Protein AF-A0A1S9PGX7-F1 (afdb_monomer_lite)

Radius of gyration: 17.93 Å; chains: 1; bounding box: 41×22×56 Å

Secondary structure (DSSP, 8-state):
-HHHHHIIIIIHHHHHHHHHHHHHHHHHHHH-----SS--HHHHHHHHHHHHHHHHHHHHHHTGGGGGGGSHHHHH-HHHHHHHHHHHHHHHHHHHHHHHHHTGGG--SGGG-HHHHHHHHHHHHHHHHHHHHHHHHHHHTTT-

pLDDT: mean 89.31, std 10.09, range [58.47, 97.81]

Organism: NCBI:txid1792845

Sequence (144 aa):
MLFKFYSKAVIGPSVFVLLANIIYAIAYARLSNYKSEWETADSNAKYMLIFGVFNSVVIGILSLPIFLNTYPSINSNPLLRLLSWFLLPATWHMFIFWVSSQDYSASEDLIENPFILAAINTWPYILGLWFTYKQFHKQISKAV

Structure (mmCIF, N/CA/C/O backbone):
data_AF-A0A1S9PGX7-F1
#
_entry.id   AF-A0A1S9PGX7-F1
#
loop_
_atom_site.group_PDB
_atom_site.id
_atom_site.type_symbol
_atom_site.label_atom_id
_atom_site.label_alt_id
_atom_site.label_comp_id
_atom_site.label_asym_id
_atom_site.label_entity_id
_atom_site.label_seq_id
_atom_site.pdbx_PDB_ins_code
_atom_site.Cartn_x
_atom_site.Cartn_y
_atom_site.Cartn_z
_atom_site.occupancy
_atom_site.B_iso_or_equiv
_atom_site.auth_seq_id
_atom_site.auth_comp_id
_atom_site.auth_asym_id
_atom_site.auth_atom_id
_atom_site.pdbx_PDB_model_num
ATOM 1 N N . MET A 1 1 ? -17.687 5.951 10.139 1.00 83.62 1 MET A N 1
ATOM 2 C CA . MET A 1 1 ? -16.393 6.353 10.746 1.00 83.62 1 MET A CA 1
ATOM 3 C C . MET A 1 1 ? -15.206 5.605 10.131 1.00 83.62 1 MET A C 1
ATOM 5 O O . MET A 1 1 ? -14.302 6.264 9.634 1.00 83.62 1 MET A O 1
ATOM 9 N N . LEU A 1 2 ? -15.222 4.264 10.084 1.00 91.44 2 LEU A N 1
ATOM 10 C CA . LEU A 1 2 ? -14.112 3.445 9.556 1.00 91.44 2 LEU A CA 1
ATOM 11 C C . LEU A 1 2 ? -13.741 3.718 8.091 1.00 91.44 2 LEU A C 1
ATOM 13 O O . LEU A 1 2 ? -12.561 3.742 7.763 1.00 91.44 2 LEU A O 1
ATOM 17 N N . PHE A 1 3 ? -14.717 4.040 7.237 1.00 93.44 3 PHE A N 1
ATOM 18 C CA . PHE A 1 3 ? -14.454 4.390 5.835 1.00 93.44 3 PHE A CA 1
ATOM 19 C C . PHE A 1 3 ? -13.490 5.580 5.672 1.00 93.44 3 PHE A C 1
ATOM 21 O O . PHE A 1 3 ? -12.644 5.576 4.785 1.00 93.44 3 PHE A O 1
ATOM 28 N N . LYS A 1 4 ? -13.545 6.574 6.574 1.00 94.44 4 LYS A N 1
ATOM 29 C CA . LYS A 1 4 ? -12.614 7.717 6.569 1.00 94.44 4 LYS A CA 1
ATOM 30 C C . LYS A 1 4 ? -11.171 7.269 6.793 1.00 94.44 4 LYS A C 1
ATOM 32 O O . LYS A 1 4 ? -10.256 7.838 6.208 1.00 94.44 4 LYS A O 1
ATOM 37 N N . PHE A 1 5 ? -10.967 6.277 7.654 1.00 94.44 5 PHE A N 1
ATOM 38 C CA . PHE A 1 5 ? -9.647 5.715 7.892 1.00 94.44 5 PHE A CA 1
ATOM 39 C C . PHE A 1 5 ? -9.197 4.859 6.714 1.00 94.44 5 PHE A C 1
ATOM 41 O O . PHE A 1 5 ? -8.100 5.068 6.216 1.00 94.44 5 PHE A O 1
ATOM 48 N N . TYR A 1 6 ? -10.066 3.988 6.205 1.00 94.38 6 TYR A N 1
ATOM 49 C CA . TYR A 1 6 ? -9.781 3.191 5.013 1.00 94.38 6 TYR A CA 1
ATOM 50 C C . TYR A 1 6 ? -9.351 4.069 3.825 1.00 94.38 6 TYR A C 1
ATOM 52 O O . TYR A 1 6 ? -8.285 3.868 3.252 1.00 94.38 6 TYR A O 1
ATOM 60 N N . SER A 1 7 ? -10.116 5.122 3.524 1.00 93.44 7 SER A N 1
ATOM 61 C CA . SER A 1 7 ? -9.792 6.076 2.458 1.00 93.44 7 SER A CA 1
ATOM 62 C C . SER A 1 7 ? -8.423 6.742 2.662 1.00 93.44 7 SER A C 1
ATOM 64 O O . SER A 1 7 ? -7.635 6.836 1.725 1.00 93.44 7 SER A O 1
ATOM 66 N N . LYS A 1 8 ? -8.078 7.140 3.891 1.00 93.94 8 LYS A N 1
ATOM 67 C CA . LYS A 1 8 ? -6.756 7.716 4.188 1.00 93.94 8 LYS A CA 1
ATOM 68 C C . LYS A 1 8 ? -5.610 6.705 4.117 1.00 93.94 8 LYS A C 1
ATOM 70 O O . LYS A 1 8 ? -4.517 7.081 3.712 1.00 93.94 8 LYS A O 1
ATOM 75 N N . ALA A 1 9 ? -5.847 5.463 4.527 1.00 94.50 9 ALA A N 1
ATOM 76 C CA . ALA A 1 9 ? -4.833 4.414 4.556 1.00 94.50 9 ALA A CA 1
ATOM 77 C C . ALA A 1 9 ? -4.557 3.803 3.178 1.00 94.50 9 ALA A C 1
ATOM 79 O O . ALA A 1 9 ? -3.453 3.327 2.946 1.00 94.50 9 ALA A O 1
ATOM 80 N N . VAL A 1 10 ? -5.551 3.808 2.287 1.00 94.06 10 VAL A N 1
ATOM 81 C CA . VAL A 1 10 ? -5.485 3.135 0.985 1.00 94.06 10 VAL A CA 1
ATOM 82 C C . VAL A 1 10 ? -5.544 4.143 -0.155 1.00 94.06 10 VAL A C 1
ATOM 84 O O . VAL A 1 10 ? -4.589 4.255 -0.909 1.00 94.06 10 VAL A O 1
ATOM 87 N N . ILE A 1 11 ? -6.632 4.913 -0.268 1.00 93.00 11 ILE A N 1
ATOM 88 C CA . ILE A 1 11 ? -6.893 5.755 -1.449 1.00 93.00 11 ILE A CA 1
ATOM 89 C C . ILE A 1 11 ? -5.837 6.856 -1.583 1.00 93.00 11 ILE A C 1
ATOM 91 O O . ILE A 1 11 ? -5.318 7.072 -2.675 1.00 93.00 11 ILE A O 1
ATOM 95 N N . GLY A 1 12 ? -5.488 7.527 -0.479 1.00 92.44 12 GLY A N 1
ATOM 96 C CA . GLY A 1 12 ? -4.432 8.546 -0.475 1.00 92.44 12 GLY A CA 1
ATOM 97 C C . GLY A 1 12 ? -3.090 7.997 -0.985 1.00 92.44 12 GLY A C 1
ATOM 98 O O . GLY A 1 12 ? -2.566 8.509 -1.976 1.00 92.44 12 GLY A O 1
ATOM 99 N N . PRO A 1 13 ? -2.556 6.929 -0.365 1.00 95.81 13 PRO A N 1
ATOM 100 C CA . PRO A 1 13 ? -1.370 6.238 -0.859 1.00 95.81 13 PRO A CA 1
ATOM 101 C C . PRO A 1 13 ? -1.483 5.718 -2.294 1.00 95.81 13 PRO A C 1
ATOM 103 O O . PRO A 1 13 ? -0.518 5.860 -3.034 1.00 95.81 13 PRO A O 1
ATOM 106 N N . SER A 1 14 ? -2.633 5.200 -2.735 1.00 95.50 14 SER A N 1
ATOM 107 C CA . SER A 1 14 ? -2.819 4.759 -4.126 1.00 95.50 14 SER A CA 1
ATOM 108 C C . SER A 1 14 ? -2.658 5.891 -5.126 1.00 95.50 14 SER A C 1
ATOM 110 O O . SER A 1 14 ? -1.953 5.729 -6.117 1.00 95.50 14 SER A O 1
ATOM 112 N N . VAL A 1 15 ? -3.240 7.061 -4.857 1.00 95.25 15 VAL A N 1
ATOM 113 C CA . VAL A 1 15 ? -3.042 8.236 -5.718 1.00 95.25 15 VAL A CA 1
ATOM 114 C C . VAL A 1 15 ? -1.562 8.621 -5.766 1.00 95.25 15 VAL A C 1
ATOM 116 O O . VAL A 1 15 ? -1.031 8.861 -6.848 1.00 95.25 15 VAL A O 1
ATOM 119 N N . PHE A 1 16 ? -0.878 8.625 -4.618 1.00 95.44 16 PHE A N 1
ATOM 120 C CA . PHE A 1 16 ? 0.559 8.904 -4.567 1.00 95.44 16 PHE A CA 1
ATOM 121 C C . PHE A 1 16 ? 1.373 7.885 -5.378 1.00 95.44 16 PHE A C 1
ATOM 123 O O . PHE A 1 16 ? 2.217 8.279 -6.176 1.00 95.44 16 PHE A O 1
ATOM 130 N N . VAL A 1 17 ? 1.099 6.588 -5.215 1.00 95.81 17 VAL A N 1
ATOM 131 C CA . VAL A 1 17 ? 1.787 5.502 -5.927 1.00 95.81 17 VAL A CA 1
ATOM 132 C C . VAL A 1 17 ? 1.564 5.607 -7.430 1.00 95.81 17 VAL A C 1
ATOM 134 O O . VAL A 1 17 ? 2.516 5.465 -8.191 1.00 95.81 17 VAL A O 1
ATOM 137 N N . LEU A 1 18 ? 0.345 5.905 -7.880 1.00 95.25 18 LEU A N 1
ATOM 138 C CA . LEU A 1 18 ? 0.062 6.093 -9.303 1.00 95.25 18 LEU A CA 1
ATOM 139 C C . LEU A 1 18 ? 0.843 7.276 -9.883 1.00 95.25 18 LEU A C 1
ATOM 141 O O . LEU A 1 18 ? 1.482 7.130 -10.921 1.00 95.25 18 LEU A O 1
ATOM 145 N N . LEU A 1 19 ? 0.860 8.420 -9.193 1.00 95.75 19 LEU A N 1
ATOM 146 C CA . LEU A 1 19 ? 1.649 9.580 -9.619 1.00 95.75 19 LEU A CA 1
ATOM 147 C C . LEU A 1 19 ? 3.152 9.276 -9.631 1.00 95.75 19 LEU A C 1
ATOM 149 O O . LEU A 1 19 ? 3.842 9.640 -10.582 1.00 95.75 19 LEU A O 1
ATOM 153 N N . ALA A 1 20 ? 3.654 8.573 -8.616 1.00 94.38 20 ALA A N 1
ATOM 154 C CA . ALA A 1 20 ? 5.053 8.172 -8.542 1.00 94.38 20 ALA A CA 1
ATOM 155 C C . ALA A 1 20 ? 5.434 7.213 -9.681 1.00 94.38 20 ALA A C 1
ATOM 157 O O . ALA A 1 20 ? 6.477 7.408 -10.297 1.00 94.38 20 ALA A O 1
ATOM 158 N N . ASN A 1 21 ? 4.578 6.243 -10.025 1.00 92.44 21 ASN A N 1
ATOM 159 C CA . ASN A 1 21 ? 4.802 5.354 -11.170 1.00 92.44 21 ASN A CA 1
ATOM 160 C C . ASN A 1 21 ? 4.766 6.116 -12.505 1.00 92.44 21 ASN A C 1
ATOM 162 O O . ASN A 1 21 ? 5.562 5.806 -13.384 1.00 92.44 21 ASN A O 1
ATOM 166 N N . ILE A 1 22 ? 3.913 7.138 -12.661 1.00 92.69 22 ILE A N 1
ATOM 167 C CA . ILE A 1 22 ? 3.919 8.002 -13.858 1.00 92.69 22 ILE A CA 1
ATOM 168 C C . ILE A 1 22 ? 5.250 8.753 -13.976 1.00 92.69 22 ILE A C 1
ATOM 170 O O . ILE A 1 22 ? 5.873 8.738 -15.036 1.00 92.69 22 ILE A O 1
ATOM 174 N N . ILE A 1 23 ? 5.707 9.386 -12.892 1.00 92.75 23 ILE A N 1
ATOM 175 C CA . ILE A 1 23 ? 6.989 10.109 -12.872 1.00 92.75 23 ILE A CA 1
ATOM 176 C C . ILE A 1 23 ? 8.144 9.146 -13.167 1.00 92.75 23 ILE A C 1
ATOM 178 O O . ILE A 1 23 ? 9.011 9.461 -13.983 1.00 92.75 23 ILE A O 1
ATOM 182 N N . TYR A 1 24 ? 8.134 7.966 -12.546 1.00 90.12 24 TYR A N 1
ATOM 183 C CA . TYR A 1 24 ? 9.155 6.943 -12.741 1.00 90.12 24 TYR A CA 1
ATOM 184 C C . TYR A 1 24 ? 9.178 6.422 -14.180 1.00 90.12 24 TYR A C 1
ATOM 186 O O . TYR A 1 24 ? 10.245 6.354 -14.777 1.00 90.12 24 TYR A O 1
ATOM 194 N N . ALA A 1 25 ? 8.018 6.149 -14.779 1.00 88.62 25 ALA A N 1
ATOM 195 C CA . ALA A 1 25 ? 7.909 5.719 -16.171 1.00 88.62 25 ALA A CA 1
ATOM 196 C C . ALA A 1 25 ? 8.443 6.779 -17.152 1.00 88.62 25 ALA A C 1
ATOM 198 O O . ALA A 1 25 ? 9.161 6.447 -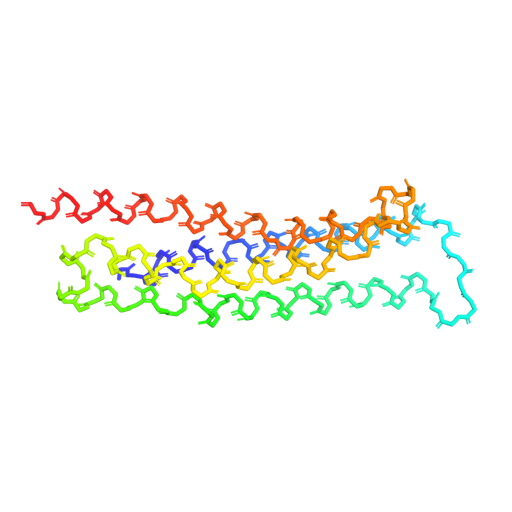18.095 1.00 88.62 25 ALA A O 1
ATOM 199 N N . ILE A 1 26 ? 8.152 8.065 -16.910 1.00 88.50 26 ILE A N 1
ATOM 200 C CA . ILE A 1 26 ? 8.700 9.170 -17.713 1.00 88.50 26 ILE A CA 1
ATOM 201 C C . ILE A 1 26 ? 10.224 9.247 -17.557 1.00 88.50 26 ILE A C 1
ATOM 203 O O . ILE A 1 26 ? 10.929 9.399 -18.555 1.00 88.50 26 ILE A O 1
ATOM 207 N N . ALA A 1 27 ? 10.738 9.140 -16.329 1.00 87.62 27 ALA A N 1
ATOM 208 C CA . ALA A 1 27 ? 12.175 9.146 -16.070 1.00 87.62 27 ALA A CA 1
ATOM 209 C C . ALA A 1 27 ? 12.866 7.954 -16.748 1.00 87.62 27 ALA A C 1
ATOM 211 O O . ALA A 1 27 ? 13.861 8.148 -17.442 1.00 87.62 27 ALA A O 1
ATOM 212 N N . TYR A 1 28 ? 12.295 6.754 -16.636 1.00 84.00 28 TYR A N 1
ATOM 213 C CA . TYR A 1 28 ? 12.794 5.533 -17.267 1.00 84.00 28 TYR A CA 1
ATOM 214 C C . TYR A 1 28 ? 12.877 5.674 -18.793 1.00 84.00 28 TYR A C 1
ATOM 216 O O . TYR A 1 28 ? 13.919 5.401 -19.387 1.00 84.00 28 TYR A O 1
ATOM 224 N N . ALA A 1 29 ? 11.824 6.196 -19.430 1.00 82.94 29 ALA A N 1
ATOM 225 C CA . ALA A 1 29 ? 11.795 6.410 -20.877 1.00 82.94 29 ALA A CA 1
ATOM 226 C C . ALA A 1 29 ? 12.797 7.472 -21.372 1.00 82.94 29 ALA A C 1
ATOM 228 O O . ALA A 1 29 ? 13.150 7.480 -22.550 1.00 82.94 29 ALA A O 1
ATOM 229 N N . ARG A 1 30 ? 13.225 8.401 -20.506 1.00 83.31 30 ARG A N 1
ATOM 230 C CA . ARG A 1 30 ? 14.138 9.503 -20.861 1.00 83.31 30 ARG A CA 1
ATOM 231 C C . ARG A 1 30 ? 15.596 9.233 -20.507 1.00 83.31 30 ARG A C 1
ATOM 233 O O . ARG A 1 30 ? 16.467 9.793 -21.164 1.00 83.31 30 ARG A O 1
ATOM 240 N N . LEU A 1 31 ? 15.840 8.466 -19.448 1.00 82.62 31 LEU A N 1
ATOM 241 C CA . LEU A 1 31 ? 17.157 8.317 -18.828 1.00 82.62 31 LEU A CA 1
ATOM 242 C C . LEU A 1 31 ? 17.719 6.899 -18.930 1.00 82.62 31 LEU A C 1
ATOM 244 O O . LEU A 1 31 ? 18.927 6.748 -18.777 1.00 82.62 31 LEU A O 1
ATOM 248 N N . SER A 1 32 ? 16.891 5.873 -19.169 1.00 73.25 32 SER A N 1
ATOM 249 C CA . SER A 1 32 ? 17.438 4.531 -19.377 1.00 73.25 32 SER A CA 1
ATOM 250 C C . SER A 1 32 ? 18.109 4.450 -20.747 1.00 73.25 32 SER A C 1
ATOM 252 O O . SER A 1 32 ? 17.582 4.918 -21.760 1.00 73.25 32 SER A O 1
ATOM 254 N N . ASN A 1 33 ? 19.288 3.834 -20.775 1.00 69.44 33 ASN A N 1
ATOM 255 C CA . ASN A 1 33 ? 19.985 3.489 -22.013 1.00 69.44 33 ASN A CA 1
ATOM 256 C C . ASN A 1 33 ? 19.544 2.114 -22.540 1.00 69.44 33 ASN A C 1
ATOM 258 O O . ASN A 1 33 ? 20.184 1.562 -23.439 1.00 69.44 33 ASN A O 1
ATOM 262 N N . TYR A 1 34 ? 18.462 1.560 -21.982 1.00 63.91 34 TYR A N 1
ATOM 263 C CA . TYR A 1 34 ? 17.999 0.213 -22.255 1.00 63.91 34 TYR A CA 1
ATOM 264 C C . TYR A 1 34 ? 17.599 0.057 -23.725 1.00 63.91 34 TYR A C 1
ATOM 266 O O . TYR A 1 34 ? 16.671 0.697 -24.228 1.00 63.91 34 TYR A O 1
ATOM 274 N N . LYS A 1 35 ? 18.317 -0.821 -24.423 1.00 58.47 35 LYS A N 1
ATOM 275 C CA . LYS A 1 35 ? 18.031 -1.241 -25.795 1.00 58.47 35 LYS A CA 1
ATOM 276 C C . LYS A 1 35 ? 17.992 -2.760 -25.820 1.00 58.47 35 LYS A C 1
ATOM 278 O O . LYS A 1 35 ? 19.008 -3.387 -26.104 1.00 58.47 35 LYS A O 1
ATOM 283 N N . SER A 1 36 ? 16.843 -3.356 -25.518 1.00 65.62 36 SER A N 1
ATOM 284 C CA . SER A 1 36 ? 16.630 -4.758 -25.878 1.00 65.62 36 SER A CA 1
ATOM 285 C C . SER A 1 36 ? 15.874 -4.851 -27.199 1.00 65.62 36 SER A C 1
ATOM 287 O O . SER A 1 36 ? 15.096 -3.966 -27.553 1.00 65.62 36 SER A O 1
ATOM 289 N N . GLU A 1 37 ? 16.115 -5.931 -27.936 1.00 60.19 37 GLU A N 1
ATOM 290 C CA . GLU A 1 37 ? 15.437 -6.200 -29.208 1.00 60.19 37 GLU A CA 1
ATOM 291 C C . GLU A 1 37 ? 13.954 -6.573 -29.030 1.00 60.19 37 GLU A C 1
ATOM 293 O O . GLU A 1 37 ? 13.185 -6.483 -29.983 1.00 60.19 37 GLU A O 1
ATOM 298 N N . TRP A 1 38 ? 13.541 -6.957 -27.816 1.00 63.16 38 TRP A N 1
ATOM 299 C CA . TRP A 1 38 ? 12.217 -7.530 -27.534 1.00 63.16 38 TRP A CA 1
ATOM 300 C C . TRP A 1 38 ? 11.359 -6.660 -26.605 1.00 63.16 38 TRP A C 1
ATOM 302 O O . TRP A 1 38 ? 10.134 -6.656 -26.714 1.00 63.16 38 TRP A O 1
ATOM 312 N N . GLU A 1 39 ? 11.991 -5.879 -25.732 1.00 63.81 39 GLU A N 1
ATOM 313 C CA . GLU A 1 39 ? 11.368 -4.906 -24.837 1.00 63.81 39 GLU A CA 1
ATOM 314 C C . GLU A 1 39 ? 11.857 -3.493 -25.156 1.00 63.81 39 GLU A C 1
ATOM 316 O O . GLU A 1 39 ? 13.033 -3.147 -25.012 1.00 63.81 39 GLU A O 1
ATOM 321 N N . THR A 1 40 ? 10.910 -2.654 -25.562 1.00 72.69 40 THR A N 1
ATOM 322 C CA . THR A 1 40 ? 11.133 -1.218 -25.729 1.00 72.69 40 THR A CA 1
ATOM 323 C C . THR A 1 40 ? 10.928 -0.498 -24.395 1.00 72.69 40 THR A C 1
ATOM 325 O O . THR A 1 40 ? 10.143 -0.931 -23.549 1.00 72.69 40 THR A O 1
ATOM 328 N N . ALA A 1 41 ? 11.568 0.658 -24.204 1.00 69.75 41 ALA A N 1
ATOM 329 C CA . ALA A 1 41 ? 11.339 1.475 -23.009 1.00 69.75 41 ALA A CA 1
ATOM 330 C C . ALA A 1 41 ? 9.848 1.851 -22.816 1.00 69.75 41 ALA A C 1
ATOM 332 O O . ALA A 1 41 ? 9.373 1.973 -21.688 1.00 69.75 41 ALA A O 1
ATOM 333 N N . ASP A 1 42 ? 9.089 1.964 -23.915 1.00 74.06 42 ASP A N 1
ATOM 334 C CA . ASP A 1 42 ? 7.645 2.226 -23.901 1.00 74.06 42 ASP A CA 1
ATOM 335 C C . ASP A 1 42 ? 6.823 1.036 -23.367 1.00 74.06 42 ASP A C 1
ATOM 337 O O . ASP A 1 42 ? 5.844 1.232 -22.644 1.00 74.06 42 ASP A O 1
ATOM 341 N N . SER A 1 43 ? 7.220 -0.212 -23.657 1.00 80.12 43 SER A N 1
ATOM 342 C CA . SER A 1 43 ? 6.547 -1.388 -23.082 1.00 80.12 43 SER A CA 1
ATOM 343 C C . SER A 1 43 ? 6.771 -1.491 -21.573 1.00 80.12 43 SER A C 1
ATOM 345 O O . SER A 1 43 ? 5.804 -1.712 -20.842 1.00 80.12 43 SER A O 1
ATOM 347 N N . ASN A 1 44 ? 7.987 -1.227 -21.084 1.00 80.12 44 ASN A N 1
ATOM 348 C CA . ASN A 1 44 ? 8.266 -1.241 -19.642 1.00 80.12 44 ASN A CA 1
ATOM 349 C C . ASN A 1 44 ? 7.518 -0.140 -18.888 1.00 80.12 44 ASN A C 1
ATOM 351 O O . ASN A 1 44 ? 6.924 -0.413 -17.842 1.00 80.12 44 ASN A O 1
ATOM 355 N N . ALA A 1 45 ? 7.429 1.066 -19.453 1.00 83.12 45 ALA A N 1
ATOM 356 C CA . ALA A 1 45 ? 6.609 2.139 -18.893 1.00 83.12 45 ALA A CA 1
ATOM 357 C C . ALA A 1 45 ? 5.133 1.719 -18.719 1.00 83.12 45 ALA A C 1
ATOM 359 O O . ALA A 1 45 ? 4.526 1.977 -17.675 1.00 83.12 45 ALA A O 1
ATOM 360 N N . LYS A 1 46 ? 4.554 1.021 -19.707 1.00 86.88 46 LYS A N 1
ATOM 361 C CA . LYS A 1 46 ? 3.175 0.505 -19.625 1.00 86.88 46 LYS A CA 1
ATOM 362 C C . LYS A 1 46 ? 3.029 -0.563 -18.545 1.00 86.88 46 LYS A C 1
ATOM 364 O O . LYS A 1 46 ? 2.072 -0.496 -17.772 1.00 86.88 46 LYS A O 1
ATOM 369 N N . TYR A 1 47 ? 3.967 -1.507 -18.452 1.00 86.75 47 TYR A N 1
ATOM 370 C CA . TYR A 1 47 ? 3.940 -2.536 -17.410 1.00 86.75 47 TYR A CA 1
ATOM 371 C C . TYR A 1 47 ? 4.018 -1.938 -16.004 1.00 86.75 47 TYR A C 1
ATOM 373 O O . TYR A 1 47 ? 3.235 -2.335 -15.143 1.00 86.75 47 TYR A O 1
ATOM 381 N N . MET A 1 48 ? 4.870 -0.932 -15.782 1.00 87.44 48 MET A N 1
ATOM 382 C CA . MET A 1 48 ? 4.968 -0.230 -14.495 1.00 87.44 48 MET A CA 1
ATOM 383 C C . MET A 1 48 ? 3.643 0.436 -14.101 1.00 87.44 48 MET A C 1
ATOM 385 O O . MET A 1 48 ? 3.198 0.316 -12.959 1.00 87.44 48 MET A O 1
ATOM 389 N N . LEU A 1 49 ? 2.966 1.095 -15.048 1.00 90.19 49 LEU A N 1
ATOM 390 C CA . LEU A 1 49 ? 1.664 1.719 -14.793 1.00 90.19 49 LEU A CA 1
ATOM 391 C C . LEU A 1 49 ? 0.577 0.685 -14.483 1.00 90.19 49 LEU A C 1
ATOM 393 O O . LEU A 1 49 ? -0.169 0.853 -13.514 1.00 90.19 49 LEU A O 1
ATOM 397 N N . ILE A 1 50 ? 0.502 -0.392 -15.270 1.00 93.12 50 ILE A N 1
ATOM 398 C CA . ILE A 1 50 ? -0.444 -1.493 -15.036 1.00 93.12 50 ILE A CA 1
ATOM 399 C C . ILE A 1 50 ? -0.189 -2.117 -13.662 1.00 93.12 50 ILE A C 1
ATOM 401 O O . ILE A 1 50 ? -1.136 -2.320 -12.901 1.00 93.12 50 ILE A O 1
ATOM 405 N N . PHE A 1 51 ? 1.075 -2.358 -13.314 1.00 91.31 51 PHE A N 1
ATOM 406 C CA . PHE A 1 51 ? 1.464 -2.882 -12.012 1.00 91.31 51 PHE A CA 1
ATOM 407 C C . PHE A 1 51 ? 1.055 -1.938 -10.875 1.00 91.31 51 PHE A C 1
ATOM 409 O O . PHE A 1 51 ? 0.453 -2.390 -9.904 1.00 91.31 51 PHE A O 1
ATOM 416 N N . GLY A 1 52 ? 1.288 -0.629 -11.008 1.00 93.62 52 GLY A N 1
ATOM 417 C CA . GLY A 1 52 ? 0.874 0.367 -10.016 1.00 93.62 52 GLY A CA 1
ATOM 418 C C . GLY A 1 52 ? -0.643 0.389 -9.783 1.00 93.62 52 GLY A C 1
ATOM 419 O O . GLY A 1 52 ? -1.096 0.422 -8.633 1.00 93.62 52 GLY A O 1
ATOM 420 N N . VAL A 1 53 ? -1.444 0.308 -10.852 1.00 95.69 53 VAL A N 1
ATOM 421 C CA . VAL A 1 53 ? -2.914 0.206 -10.761 1.00 95.69 53 VAL A CA 1
ATOM 422 C C . VAL A 1 53 ? -3.326 -1.104 -10.097 1.00 95.69 53 VAL A C 1
ATOM 424 O O . VAL A 1 53 ? -4.095 -1.088 -9.135 1.00 95.69 53 VAL A O 1
ATOM 427 N N . PHE A 1 54 ? -2.792 -2.230 -10.570 1.00 96.19 54 PHE A N 1
ATOM 428 C CA . PHE A 1 54 ? -3.103 -3.552 -10.036 1.00 96.19 54 PHE A CA 1
ATOM 429 C C . PHE A 1 54 ? -2.770 -3.647 -8.543 1.00 96.19 54 PHE A C 1
ATOM 431 O O . PHE A 1 54 ? -3.626 -4.010 -7.737 1.00 96.19 54 PHE A O 1
ATOM 438 N N . ASN A 1 55 ? -1.568 -3.227 -8.156 1.00 95.69 55 ASN A N 1
ATOM 439 C CA . ASN A 1 55 ? -1.124 -3.200 -6.769 1.00 95.69 55 ASN A CA 1
ATOM 440 C C . ASN A 1 55 ? -2.029 -2.314 -5.894 1.00 95.69 55 ASN A C 1
ATOM 442 O O . ASN A 1 55 ? -2.385 -2.702 -4.782 1.00 95.69 55 ASN A O 1
ATOM 446 N N . SER A 1 56 ? -2.478 -1.165 -6.411 1.00 96.56 56 SER A N 1
ATOM 447 C CA . SER A 1 56 ? -3.426 -0.289 -5.706 1.00 96.56 56 SER A CA 1
ATOM 448 C C . SER A 1 56 ? -4.765 -0.973 -5.430 1.00 96.56 56 SER A C 1
ATOM 450 O O . SER A 1 56 ? -5.291 -0.888 -4.317 1.00 96.56 56 SER A O 1
ATOM 452 N N . VAL A 1 57 ? -5.304 -1.690 -6.418 1.00 97.19 57 VAL A N 1
ATOM 453 C CA . VAL A 1 57 ? -6.550 -2.455 -6.269 1.00 97.19 57 VAL A CA 1
ATOM 454 C C . VAL A 1 57 ? -6.368 -3.595 -5.267 1.00 97.19 57 VAL A C 1
ATOM 456 O O . VAL A 1 57 ? -7.186 -3.741 -4.355 1.00 97.19 57 VAL A O 1
ATOM 459 N N . VAL A 1 58 ? -5.282 -4.364 -5.390 1.00 97.56 58 VAL A N 1
ATOM 460 C CA . VAL A 1 58 ? -4.971 -5.477 -4.482 1.00 97.56 58 VAL A CA 1
ATOM 461 C C . VAL A 1 58 ? -4.861 -4.981 -3.044 1.00 97.56 58 VAL A C 1
ATOM 463 O O . VAL A 1 58 ? -5.539 -5.516 -2.169 1.00 97.56 58 VAL A O 1
ATOM 466 N N . ILE A 1 59 ? -4.101 -3.915 -2.783 1.00 96.88 59 ILE A N 1
ATOM 467 C CA . ILE A 1 59 ? -3.997 -3.347 -1.434 1.00 96.88 59 ILE A CA 1
ATOM 468 C C . ILE A 1 59 ? -5.331 -2.817 -0.922 1.00 96.88 59 ILE A C 1
ATOM 470 O O . ILE A 1 59 ? -5.636 -2.997 0.261 1.00 96.88 59 ILE A O 1
ATOM 474 N N . GLY A 1 60 ? -6.160 -2.237 -1.788 1.00 96.69 60 GLY A N 1
ATOM 475 C CA . GLY A 1 60 ? -7.513 -1.848 -1.412 1.00 96.69 60 GLY A CA 1
ATOM 476 C C . GLY A 1 60 ? -8.353 -3.021 -0.918 1.00 96.69 60 GLY A C 1
ATOM 477 O O . GLY A 1 60 ? -8.989 -2.909 0.134 1.00 96.69 60 GLY A O 1
ATOM 478 N N . ILE A 1 61 ? -8.305 -4.155 -1.613 1.00 97.81 61 ILE A N 1
ATOM 479 C CA . ILE A 1 61 ? -9.018 -5.378 -1.223 1.00 97.81 61 ILE A CA 1
ATOM 480 C C . ILE A 1 61 ? -8.416 -5.970 0.058 1.00 97.81 61 ILE A C 1
ATOM 482 O O . ILE A 1 61 ? -9.141 -6.259 1.010 1.00 97.81 61 ILE A O 1
ATOM 486 N N . LEU A 1 62 ? -7.090 -6.098 0.130 1.00 97.50 62 LEU A N 1
ATOM 487 C CA . LEU A 1 62 ? -6.399 -6.673 1.288 1.00 97.50 62 LEU A CA 1
ATOM 488 C C . LEU A 1 62 ? -6.531 -5.817 2.554 1.00 97.50 62 LEU A C 1
ATOM 490 O O . LEU A 1 62 ? -6.368 -6.337 3.654 1.00 97.50 62 LEU A O 1
ATOM 494 N N . SER A 1 63 ? -6.873 -4.535 2.421 1.00 97.38 63 SER A N 1
ATOM 495 C CA . SER A 1 63 ? -7.137 -3.628 3.545 1.00 97.38 63 SER A CA 1
ATOM 496 C C . SER A 1 63 ? -8.605 -3.615 3.995 1.00 97.38 63 SER A C 1
ATOM 498 O O . SER A 1 63 ? -8.939 -2.939 4.971 1.00 97.38 63 SER A O 1
ATOM 500 N N . LEU A 1 64 ? -9.506 -4.358 3.338 1.00 97.06 64 LEU A N 1
ATOM 501 C CA . LEU A 1 64 ? -10.904 -4.494 3.776 1.00 97.06 64 LEU A CA 1
ATOM 502 C C . LEU A 1 64 ? -11.075 -5.038 5.209 1.00 97.06 64 LEU A C 1
ATOM 504 O O . LEU A 1 64 ? -12.012 -4.595 5.880 1.00 97.06 64 LEU A O 1
ATOM 508 N N . PRO A 1 65 ? -10.201 -5.915 5.748 1.00 97.56 65 PRO A N 1
ATOM 509 C CA . PRO A 1 65 ? -10.319 -6.375 7.128 1.00 97.56 65 PRO A CA 1
ATOM 510 C C . PRO A 1 65 ? -10.274 -5.262 8.186 1.00 97.56 65 PRO A C 1
ATOM 512 O O . PRO A 1 65 ? -10.723 -5.494 9.305 1.00 97.56 65 PRO A O 1
ATOM 515 N N . ILE A 1 66 ? -9.866 -4.029 7.849 1.00 96.50 66 ILE A N 1
ATOM 516 C CA . ILE A 1 66 ? -10.021 -2.854 8.727 1.00 96.50 66 ILE A CA 1
ATOM 517 C C . ILE A 1 66 ? -11.471 -2.718 9.219 1.00 96.50 66 ILE A C 1
ATOM 519 O O . ILE A 1 66 ? -11.700 -2.361 10.380 1.00 96.50 66 ILE A O 1
ATOM 523 N N . PHE A 1 67 ? -12.456 -3.043 8.375 1.00 97.25 67 PHE A N 1
ATOM 524 C CA . 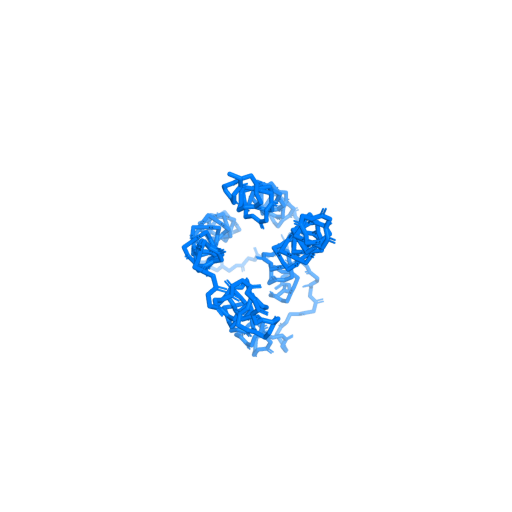PHE A 1 67 ? -13.872 -2.984 8.737 1.00 97.25 67 PHE A CA 1
ATOM 525 C C . PHE A 1 67 ? -14.276 -4.007 9.802 1.00 97.25 67 PHE A C 1
ATOM 527 O O . PHE A 1 67 ? -15.267 -3.780 10.486 1.00 97.25 67 PHE A O 1
ATOM 534 N N . LEU A 1 68 ? -13.485 -5.057 10.049 1.00 97.00 68 LEU A N 1
ATOM 535 C CA . LEU A 1 68 ? -13.739 -5.999 11.144 1.00 97.00 68 LEU A CA 1
ATOM 536 C C . LEU A 1 68 ? -13.662 -5.334 12.530 1.00 97.00 68 LEU A C 1
ATOM 538 O O . LEU A 1 68 ? -14.192 -5.861 13.503 1.00 97.00 68 LEU A O 1
ATOM 542 N N . ASN A 1 69 ? -13.083 -4.135 12.634 1.00 96.12 69 ASN A N 1
ATOM 543 C CA . ASN A 1 69 ? -13.093 -3.360 13.874 1.00 96.12 69 ASN A CA 1
ATOM 544 C C . ASN A 1 69 ? -14.480 -2.821 14.268 1.00 96.12 69 ASN A C 1
ATOM 546 O O . ASN A 1 69 ? -14.604 -2.203 15.325 1.00 96.12 69 ASN A O 1
ATOM 550 N N . THR A 1 70 ? -15.531 -3.039 13.468 1.00 95.12 70 THR A N 1
ATOM 551 C CA . THR A 1 70 ? -16.915 -2.832 13.928 1.00 95.12 70 THR A CA 1
ATOM 552 C C . THR A 1 70 ? -17.336 -3.853 14.980 1.00 95.12 70 THR A C 1
ATOM 554 O O . THR A 1 70 ? -18.237 -3.567 15.765 1.00 95.12 70 THR A O 1
ATOM 557 N N . TYR A 1 71 ? -16.714 -5.036 15.006 1.00 96.62 71 TYR A N 1
ATOM 558 C CA . TYR A 1 71 ? -17.047 -6.078 15.970 1.00 96.62 71 TYR A CA 1
ATOM 559 C C . TYR A 1 71 ? -16.406 -5.776 17.335 1.00 96.62 71 TYR A C 1
ATOM 561 O O . TYR A 1 71 ? -15.182 -5.611 17.406 1.00 96.62 71 TYR A O 1
ATOM 569 N N . PRO A 1 72 ? -17.184 -5.751 18.438 1.00 94.44 72 PRO A N 1
ATOM 570 C CA . PRO A 1 72 ? -16.656 -5.445 19.769 1.00 94.44 72 PRO A CA 1
ATOM 571 C C . PRO A 1 72 ? -15.524 -6.375 20.217 1.00 94.44 72 PRO A C 1
ATOM 573 O O . PRO A 1 72 ? -14.577 -5.909 20.841 1.00 94.44 72 PRO A O 1
ATOM 576 N N . SER A 1 73 ? -15.587 -7.662 19.856 1.00 96.56 73 SER A N 1
ATOM 577 C CA . SER A 1 73 ? -14.562 -8.668 20.178 1.00 96.56 73 SER A CA 1
ATOM 578 C C . SER A 1 73 ? -13.202 -8.378 19.538 1.00 96.56 73 SER A C 1
ATOM 580 O O . SER A 1 73 ? -12.163 -8.684 20.120 1.00 96.56 73 SER A O 1
ATOM 582 N N . ILE A 1 74 ? -13.200 -7.776 18.348 1.00 95.69 74 ILE A N 1
ATOM 583 C CA . ILE A 1 74 ? -11.980 -7.405 17.625 1.00 95.69 74 ILE A CA 1
ATOM 584 C C . ILE A 1 74 ? -11.477 -6.055 18.128 1.00 95.69 74 ILE A C 1
ATOM 586 O O . ILE A 1 74 ? -10.287 -5.901 18.385 1.00 95.69 74 ILE A O 1
ATOM 590 N N . ASN A 1 75 ? -12.378 -5.089 18.320 1.00 94.00 75 ASN A N 1
ATOM 591 C CA . ASN A 1 75 ? -12.004 -3.750 18.767 1.00 94.00 75 ASN A CA 1
ATOM 592 C C . ASN A 1 75 ? -11.442 -3.725 20.204 1.00 94.00 75 ASN A C 1
ATOM 594 O O . ASN A 1 75 ? -10.547 -2.928 20.502 1.00 94.00 75 ASN A O 1
ATOM 598 N N . SER A 1 76 ? -11.935 -4.596 21.091 1.00 94.62 76 SER A N 1
ATOM 599 C CA . SER A 1 76 ? -11.453 -4.699 22.475 1.00 94.62 76 SER A CA 1
ATOM 600 C C . SER A 1 76 ? -10.078 -5.365 22.586 1.00 94.62 76 SER A C 1
ATOM 602 O O . SER A 1 76 ? -9.327 -5.062 23.512 1.00 94.62 76 SER A O 1
ATOM 604 N N . ASN A 1 77 ? -9.708 -6.224 21.631 1.00 96.06 77 ASN A N 1
ATOM 605 C CA . ASN A 1 77 ? -8.436 -6.934 21.640 1.00 96.06 77 ASN A CA 1
ATOM 606 C C . ASN A 1 77 ? -7.380 -6.198 20.784 1.00 96.06 77 ASN A C 1
ATOM 608 O O . ASN A 1 77 ? -7.495 -6.157 19.555 1.00 96.06 77 ASN A O 1
ATOM 612 N N . PRO A 1 78 ? -6.307 -5.646 21.386 1.00 94.94 78 PRO A N 1
ATOM 613 C CA . PRO A 1 78 ? -5.318 -4.857 20.656 1.00 94.94 78 PRO A CA 1
ATOM 614 C C . PRO A 1 78 ? -4.579 -5.657 19.576 1.00 94.94 78 PRO A C 1
ATOM 616 O O . PRO A 1 78 ? -4.227 -5.077 18.548 1.00 94.94 78 PRO A O 1
ATOM 619 N N . LEU A 1 79 ? -4.374 -6.964 19.777 1.00 96.94 79 LEU A N 1
ATOM 620 C CA . LEU A 1 79 ? -3.701 -7.828 18.811 1.00 96.94 79 LEU A CA 1
ATOM 621 C C . LEU A 1 79 ? -4.589 -8.084 17.591 1.00 96.94 79 LEU A C 1
ATOM 623 O O . LEU A 1 79 ? -4.141 -7.879 16.468 1.00 96.94 79 LEU A O 1
ATOM 627 N N . LEU A 1 80 ? -5.853 -8.472 17.792 1.00 97.12 80 LEU A N 1
ATOM 628 C CA . LEU A 1 80 ? -6.790 -8.700 16.680 1.00 97.12 80 LEU A CA 1
ATOM 629 C C . LEU A 1 80 ? -7.026 -7.421 15.878 1.00 97.12 80 LEU A C 1
ATOM 631 O O . LEU A 1 80 ? -7.034 -7.448 14.646 1.00 97.12 80 LEU A O 1
ATOM 635 N N . ARG A 1 81 ? -7.134 -6.285 16.571 1.00 96.25 81 ARG A N 1
ATOM 636 C CA . ARG A 1 81 ? -7.177 -4.974 15.934 1.00 96.25 81 ARG A CA 1
ATOM 637 C C . ARG A 1 81 ? -5.926 -4.727 15.091 1.00 96.25 81 ARG A C 1
ATOM 639 O O . ARG A 1 81 ? -6.072 -4.412 13.919 1.00 96.25 81 ARG A O 1
ATOM 646 N N . LEU A 1 82 ? -4.716 -4.917 15.616 1.00 96.94 82 LEU A N 1
ATOM 647 C CA . LEU A 1 82 ? -3.490 -4.743 14.826 1.00 96.94 82 LEU A CA 1
ATOM 648 C C . LEU A 1 82 ? -3.464 -5.676 13.599 1.00 96.94 82 LEU A C 1
ATOM 650 O O . LEU A 1 82 ? -3.210 -5.227 12.482 1.00 96.94 82 LEU A O 1
ATOM 654 N N . LEU A 1 83 ? -3.791 -6.956 13.783 1.00 97.69 83 LEU A N 1
ATOM 655 C CA . LEU A 1 83 ? -3.802 -7.948 12.705 1.00 97.69 83 LEU A CA 1
ATOM 656 C C . LEU A 1 83 ? -4.807 -7.593 11.605 1.00 97.69 83 LEU A C 1
ATOM 658 O O . LEU A 1 83 ? -4.469 -7.669 10.428 1.00 97.69 83 LEU A O 1
ATOM 662 N N . SER A 1 84 ? -6.002 -7.124 11.967 1.00 97.25 84 SER A N 1
ATOM 663 C CA . SER A 1 84 ? -7.017 -6.692 10.995 1.00 97.25 84 SER A CA 1
ATOM 664 C C . SER A 1 84 ? -6.582 -5.500 10.130 1.00 97.25 84 SER A C 1
ATOM 666 O O . SER A 1 84 ? -7.132 -5.291 9.054 1.00 97.25 84 SER A O 1
ATOM 668 N N . TRP A 1 85 ? -5.592 -4.721 10.576 1.00 97.25 85 TRP A N 1
ATOM 669 C CA . TRP A 1 85 ? -5.053 -3.597 9.810 1.00 97.25 85 TRP A CA 1
ATOM 670 C C . TRP A 1 85 ? -3.853 -3.981 8.955 1.00 97.25 85 TRP A C 1
ATOM 672 O O . TRP A 1 85 ? -3.725 -3.482 7.842 1.00 97.25 85 TRP A O 1
ATOM 682 N N . PHE A 1 86 ? -2.962 -4.822 9.480 1.00 97.50 86 PHE A N 1
ATOM 683 C CA . PHE A 1 86 ? -1.644 -5.010 8.881 1.00 97.50 86 PHE A CA 1
ATOM 684 C C . PHE A 1 86 ? -1.411 -6.391 8.294 1.00 97.50 86 PHE A C 1
ATOM 686 O O . PHE A 1 86 ? -0.602 -6.476 7.385 1.00 97.50 86 PHE A O 1
ATOM 693 N N . LEU A 1 87 ? -2.083 -7.452 8.753 1.00 97.56 87 LEU A N 1
ATOM 694 C CA . LEU A 1 87 ? -1.700 -8.823 8.399 1.00 97.56 87 LEU A CA 1
ATOM 695 C C . LEU A 1 87 ? -1.674 -9.042 6.880 1.00 97.56 87 LEU A C 1
ATOM 697 O O . LEU A 1 87 ? -0.617 -9.289 6.313 1.00 97.56 87 LEU A O 1
ATOM 701 N N . LEU A 1 88 ? -2.821 -8.887 6.216 1.00 97.62 88 LEU A N 1
ATOM 702 C CA . LEU A 1 88 ? -2.922 -9.102 4.773 1.00 97.62 88 LEU A CA 1
ATOM 703 C C . LEU A 1 88 ? -2.088 -8.115 3.938 1.00 97.62 88 LEU A C 1
ATOM 705 O O . LEU A 1 88 ? -1.315 -8.582 3.097 1.00 97.62 88 LEU A O 1
ATOM 709 N N . PRO A 1 89 ? -2.182 -6.780 4.131 1.00 96.50 89 PRO A N 1
ATOM 710 C CA . PRO A 1 89 ? -1.375 -5.865 3.335 1.00 96.50 89 PRO A CA 1
ATOM 711 C C . PRO A 1 89 ? 0.121 -6.066 3.598 1.00 96.50 89 PRO A C 1
ATOM 713 O O . PRO A 1 89 ? 0.882 -6.106 2.637 1.00 96.50 89 PRO A O 1
ATOM 716 N N . ALA A 1 90 ? 0.566 -6.274 4.841 1.00 96.44 90 ALA A N 1
ATOM 717 C CA . ALA A 1 90 ? 1.983 -6.503 5.126 1.00 96.44 90 ALA A CA 1
ATOM 718 C C . ALA A 1 90 ? 2.498 -7.793 4.479 1.00 96.44 90 ALA A C 1
ATOM 720 O O . ALA A 1 90 ? 3.589 -7.771 3.917 1.00 96.44 90 ALA A O 1
ATOM 721 N N . THR A 1 91 ? 1.727 -8.887 4.485 1.00 97.44 91 THR A N 1
ATOM 722 C CA . THR A 1 91 ? 2.111 -10.121 3.777 1.00 97.44 91 THR A CA 1
ATOM 723 C C . THR A 1 91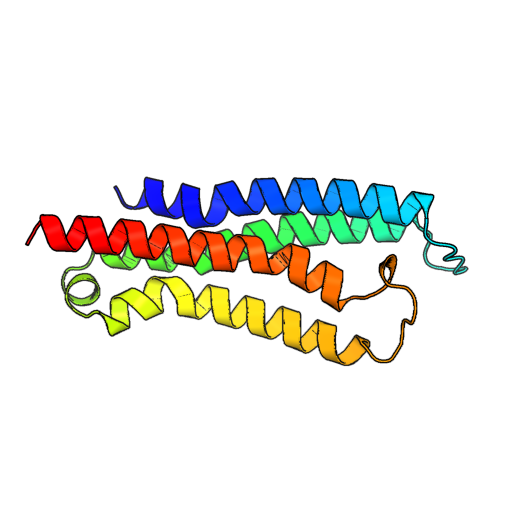 ? 2.300 -9.882 2.282 1.00 97.44 91 THR A C 1
ATOM 725 O O . THR A 1 91 ? 3.296 -10.332 1.721 1.00 97.44 91 THR A O 1
ATOM 728 N N . TRP A 1 92 ? 1.411 -9.119 1.644 1.00 97.06 92 TRP A N 1
ATOM 729 C CA . TRP A 1 92 ? 1.571 -8.750 0.235 1.00 97.06 92 TRP A CA 1
ATOM 730 C C . TRP A 1 92 ? 2.822 -7.902 -0.019 1.00 97.06 92 TRP A C 1
ATOM 732 O O . TRP A 1 92 ? 3.562 -8.153 -0.964 1.00 97.06 92 TRP A O 1
ATOM 742 N N . HIS A 1 93 ? 3.106 -6.934 0.854 1.00 94.75 93 HIS A N 1
ATOM 743 C CA . HIS A 1 93 ? 4.306 -6.104 0.726 1.00 94.75 93 HIS A CA 1
ATOM 744 C C . HIS A 1 93 ? 5.582 -6.928 0.919 1.00 94.75 93 HIS A C 1
ATOM 746 O O . HIS A 1 93 ? 6.524 -6.774 0.148 1.00 94.75 93 HIS A O 1
ATOM 752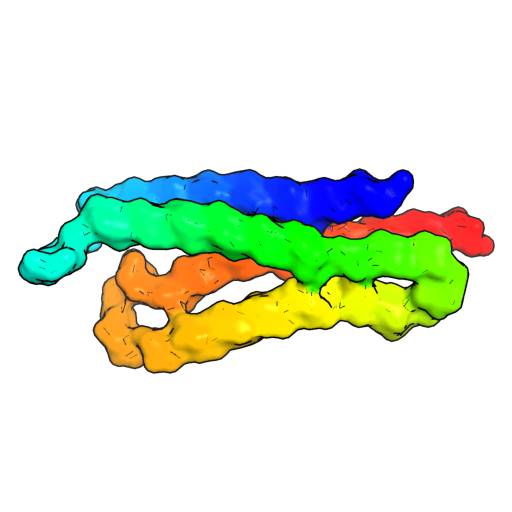 N N . MET A 1 94 ? 5.606 -7.825 1.910 1.00 95.56 94 MET A N 1
ATOM 753 C CA . MET A 1 94 ? 6.720 -8.754 2.120 1.00 95.56 94 MET A CA 1
ATOM 754 C C . MET A 1 94 ? 6.935 -9.650 0.901 1.00 95.56 94 MET A C 1
ATOM 756 O O . MET A 1 94 ? 8.077 -9.866 0.512 1.00 95.56 94 MET A O 1
ATOM 760 N N . PHE A 1 95 ? 5.855 -10.120 0.271 1.00 95.50 95 PHE A N 1
ATOM 761 C CA . PHE A 1 95 ? 5.936 -10.891 -0.966 1.00 95.50 95 PHE A CA 1
ATOM 762 C C . PHE A 1 95 ? 6.548 -10.080 -2.116 1.00 95.50 95 PHE A C 1
ATOM 764 O O . PHE A 1 95 ? 7.486 -10.561 -2.745 1.00 95.50 95 PHE A O 1
ATOM 771 N N . ILE A 1 96 ? 6.095 -8.840 -2.349 1.00 93.94 96 ILE A N 1
ATOM 772 C CA . ILE A 1 96 ? 6.691 -7.960 -3.371 1.00 93.94 96 ILE A CA 1
ATOM 773 C C . ILE A 1 96 ? 8.188 -7.765 -3.106 1.00 93.94 96 ILE A C 1
ATOM 775 O O . ILE A 1 96 ? 8.996 -7.976 -4.004 1.00 93.94 96 ILE A O 1
ATOM 779 N N . PHE A 1 97 ? 8.571 -7.415 -1.874 1.00 92.12 97 PHE A N 1
ATOM 780 C CA . PHE A 1 97 ? 9.981 -7.222 -1.523 1.00 92.12 97 PHE A CA 1
ATOM 781 C C . PHE A 1 97 ? 10.817 -8.487 -1.706 1.00 92.12 97 PHE A C 1
ATOM 783 O O . PHE A 1 97 ? 11.954 -8.392 -2.158 1.00 92.12 97 PHE A O 1
ATOM 790 N N . TRP A 1 98 ? 10.267 -9.652 -1.362 1.00 93.25 98 TRP A N 1
ATOM 791 C CA . TRP A 1 98 ? 10.937 -10.933 -1.555 1.00 93.25 98 TRP A CA 1
ATOM 792 C C . TRP A 1 98 ? 11.183 -11.226 -3.033 1.00 93.25 98 TRP A C 1
ATOM 794 O O . TRP A 1 98 ? 12.277 -11.643 -3.389 1.00 93.25 98 TRP A O 1
ATOM 804 N N . VAL A 1 99 ? 10.182 -11.013 -3.892 1.00 90.88 99 VAL A N 1
ATOM 805 C CA . VAL A 1 99 ? 10.332 -11.223 -5.339 1.00 90.88 99 VAL A CA 1
ATOM 806 C C . VAL A 1 99 ? 11.372 -10.254 -5.898 1.00 90.88 99 VAL A C 1
ATOM 808 O O . VAL A 1 99 ? 12.328 -10.687 -6.530 1.00 90.88 99 VAL A O 1
ATOM 811 N N . SER A 1 100 ? 11.263 -8.964 -5.577 1.00 88.81 100 SER A N 1
ATOM 812 C CA . SER A 1 100 ? 12.195 -7.946 -6.071 1.00 88.81 100 SER A CA 1
ATOM 813 C C . SER A 1 100 ? 13.624 -8.095 -5.542 1.00 88.81 100 SER A C 1
ATOM 815 O O . SER A 1 100 ? 14.548 -7.574 -6.162 1.00 88.81 100 SER A O 1
ATOM 817 N N . SER A 1 101 ? 13.837 -8.778 -4.411 1.00 87.25 101 SER A N 1
ATOM 818 C CA . SER A 1 101 ? 15.185 -9.034 -3.896 1.00 87.25 101 SER A CA 1
ATOM 819 C C . SER A 1 101 ? 15.900 -10.182 -4.606 1.00 87.25 101 SER A C 1
ATOM 821 O O . SER A 1 101 ? 17.130 -10.190 -4.604 1.00 87.25 101 SER A O 1
ATOM 823 N N . GLN A 1 102 ? 15.175 -11.113 -5.242 1.00 86.19 102 GLN A N 1
ATOM 824 C CA . GLN A 1 102 ? 15.800 -12.172 -6.047 1.00 86.19 102 GLN A CA 1
ATOM 825 C C . GLN A 1 102 ? 16.474 -11.609 -7.305 1.00 86.19 102 GLN A C 1
ATOM 827 O O . GLN A 1 102 ? 17.509 -12.119 -7.721 1.00 86.19 102 GLN A O 1
ATOM 832 N N . ASP A 1 103 ? 15.933 -10.517 -7.849 1.00 76.88 103 ASP A N 1
ATOM 833 C CA . ASP A 1 103 ? 16.423 -9.880 -9.077 1.00 76.88 103 ASP A CA 1
ATOM 834 C C . ASP A 1 103 ? 17.463 -8.769 -8.815 1.00 76.88 103 ASP A C 1
ATOM 836 O O . ASP A 1 103 ? 18.001 -8.170 -9.745 1.00 76.88 103 ASP A O 1
ATOM 840 N N . TYR A 1 104 ? 17.777 -8.479 -7.544 1.00 68.44 104 TYR A N 1
ATOM 841 C CA . TYR A 1 104 ? 18.642 -7.356 -7.149 1.00 68.44 104 TYR A CA 1
ATOM 842 C C . TYR A 1 104 ? 20.096 -7.488 -7.637 1.00 68.44 104 TYR A C 1
ATOM 844 O O . TYR A 1 104 ? 20.797 -6.489 -7.776 1.00 68.44 104 TYR A O 1
ATOM 852 N N . SER A 1 105 ? 20.571 -8.704 -7.906 1.00 62.84 105 SER A N 1
ATOM 853 C CA . SER A 1 105 ? 21.962 -8.968 -8.299 1.00 62.84 105 SER A CA 1
ATOM 854 C C . SER A 1 105 ? 22.301 -8.591 -9.749 1.00 62.84 105 SER A C 1
ATOM 856 O O . SER A 1 105 ? 23.465 -8.712 -10.126 1.00 62.84 105 SER A O 1
ATOM 858 N N . ALA A 1 106 ? 21.330 -8.142 -10.555 1.00 61.34 106 ALA A N 1
ATOM 859 C CA . ALA A 1 106 ? 21.496 -8.001 -12.003 1.00 61.34 106 ALA A CA 1
ATOM 860 C C . ALA A 1 106 ? 21.652 -6.558 -12.533 1.00 61.34 106 ALA A C 1
ATOM 862 O O . ALA A 1 106 ? 22.074 -6.402 -13.677 1.00 61.34 106 ALA A O 1
ATOM 863 N N . SER A 1 107 ? 21.345 -5.509 -11.757 1.00 63.12 107 SER A N 1
ATOM 864 C CA . SER A 1 107 ? 21.329 -4.123 -12.267 1.00 63.12 107 SER A CA 1
ATOM 865 C C . SER A 1 107 ? 22.211 -3.168 -11.450 1.00 63.12 107 SER A C 1
ATOM 867 O O . SER A 1 107 ? 21.904 -2.884 -10.290 1.00 63.12 107 SER A O 1
ATOM 869 N N . GLU A 1 108 ? 23.266 -2.617 -12.062 1.00 70.69 108 GLU A N 1
ATOM 870 C CA . GLU A 1 108 ? 24.070 -1.525 -11.476 1.00 70.69 108 GLU A CA 1
ATOM 871 C C . GLU A 1 108 ? 23.359 -0.159 -11.571 1.00 70.69 108 GLU A C 1
ATOM 873 O O . GLU A 1 108 ? 23.599 0.730 -10.750 1.00 70.69 108 GLU A O 1
ATOM 878 N N . ASP A 1 109 ? 22.433 -0.000 -12.523 1.00 77.19 109 ASP A N 1
ATOM 879 C CA . ASP A 1 109 ? 21.690 1.241 -12.723 1.00 77.19 109 ASP A CA 1
ATOM 880 C C . ASP A 1 109 ? 20.536 1.397 -11.723 1.00 77.19 109 ASP A C 1
ATOM 882 O O . ASP A 1 109 ? 19.612 0.586 -11.648 1.00 77.19 109 ASP A O 1
ATOM 886 N N . LEU A 1 110 ? 20.538 2.516 -10.988 1.00 75.19 110 LEU A N 1
ATOM 887 C CA . LEU A 1 110 ? 19.492 2.860 -10.014 1.00 75.19 110 LEU A CA 1
ATOM 888 C C . LEU A 1 110 ? 18.086 2.877 -10.638 1.00 75.19 110 LEU A C 1
ATOM 890 O O . LEU A 1 110 ? 17.125 2.469 -9.997 1.00 75.19 110 LEU A O 1
ATOM 894 N N . ILE A 1 111 ? 17.954 3.336 -11.885 1.00 76.88 111 ILE A N 1
ATOM 895 C CA . ILE A 1 111 ? 16.663 3.436 -12.594 1.00 76.88 111 ILE A CA 1
ATOM 896 C C . ILE A 1 111 ? 16.134 2.057 -13.022 1.00 76.88 111 ILE A C 1
ATOM 898 O O . ILE A 1 111 ? 14.935 1.886 -13.247 1.00 76.88 111 ILE A O 1
ATOM 902 N N . GLU A 1 112 ? 17.005 1.060 -13.112 1.00 77.94 112 GLU A N 1
ATOM 903 C CA . GLU A 1 112 ? 16.631 -0.313 -13.453 1.00 77.94 112 GLU A CA 1
ATOM 904 C C . GLU A 1 112 ? 16.478 -1.186 -12.205 1.00 77.94 112 GLU A C 1
ATOM 906 O O . GLU A 1 112 ? 16.080 -2.342 -12.302 1.00 77.94 112 GLU A O 1
ATOM 911 N N . ASN A 1 113 ? 16.729 -0.620 -11.019 1.00 84.44 113 ASN A N 1
ATOM 912 C CA . ASN A 1 113 ? 16.742 -1.377 -9.786 1.00 84.44 113 ASN A CA 1
ATOM 913 C C . ASN A 1 113 ? 15.313 -1.780 -9.349 1.00 84.44 113 ASN A C 1
ATOM 915 O O . ASN A 1 113 ? 14.525 -0.920 -8.923 1.00 84.44 113 ASN A O 1
ATOM 919 N N . PRO A 1 114 ? 14.976 -3.086 -9.355 1.00 85.62 114 PRO A N 1
ATOM 920 C CA . PRO A 1 114 ? 13.635 -3.566 -9.021 1.00 85.62 114 PRO A CA 1
ATOM 921 C C . PRO A 1 114 ? 13.248 -3.262 -7.568 1.00 85.62 114 PRO A C 1
ATOM 923 O O . PRO A 1 114 ? 12.064 -3.107 -7.257 1.00 85.62 114 PRO A O 1
ATOM 926 N N . PHE A 1 115 ? 14.226 -3.100 -6.672 1.00 87.75 115 PHE A N 1
ATOM 927 C CA . PHE A 1 115 ? 13.988 -2.731 -5.279 1.00 87.75 115 PHE A CA 1
ATOM 928 C C . PHE A 1 115 ? 13.434 -1.308 -5.138 1.00 87.75 115 PHE A C 1
ATOM 930 O O . PHE A 1 115 ? 12.581 -1.066 -4.281 1.00 87.75 115 PHE A O 1
ATOM 937 N N . ILE A 1 116 ? 13.868 -0.363 -5.979 1.00 88.38 116 ILE A N 1
ATOM 938 C CA . ILE A 1 116 ? 13.354 1.015 -5.943 1.00 88.38 116 ILE A CA 1
ATOM 939 C C . ILE A 1 116 ? 11.891 1.032 -6.377 1.00 88.38 116 ILE A C 1
ATOM 941 O O . ILE A 1 116 ? 11.052 1.629 -5.697 1.00 88.38 116 ILE A O 1
ATOM 945 N N . LEU A 1 117 ? 11.564 0.319 -7.456 1.00 88.62 117 LEU A N 1
ATOM 946 C CA . LEU A 1 117 ? 10.184 0.185 -7.914 1.00 88.62 117 LEU A CA 1
ATOM 947 C C . LEU A 1 117 ? 9.303 -0.492 -6.852 1.00 88.62 117 LEU A C 1
ATOM 949 O O . LEU A 1 117 ? 8.190 -0.024 -6.587 1.00 88.62 117 LEU A O 1
ATOM 953 N N . ALA A 1 118 ? 9.807 -1.541 -6.197 1.00 92.56 118 ALA A N 1
ATOM 954 C CA . ALA A 1 118 ? 9.131 -2.188 -5.077 1.00 92.56 118 ALA A CA 1
ATOM 955 C C . ALA A 1 118 ? 8.877 -1.203 -3.931 1.00 92.56 118 ALA A C 1
ATOM 957 O O . ALA A 1 118 ? 7.745 -1.095 -3.458 1.00 92.56 118 ALA A O 1
ATOM 958 N N . ALA A 1 119 ? 9.888 -0.433 -3.519 1.00 92.75 119 ALA A N 1
ATOM 959 C CA . ALA A 1 119 ? 9.775 0.555 -2.447 1.00 92.75 119 ALA A CA 1
ATOM 960 C C . ALA A 1 119 ? 8.736 1.642 -2.771 1.00 92.75 119 ALA A C 1
ATOM 962 O O . ALA A 1 119 ? 7.869 1.924 -1.939 1.00 92.75 119 ALA A O 1
ATOM 963 N N . ILE A 1 120 ? 8.754 2.187 -3.994 1.00 93.44 120 ILE A N 1
ATOM 964 C CA . ILE A 1 120 ? 7.759 3.164 -4.470 1.00 93.44 120 ILE A CA 1
ATOM 965 C C . ILE A 1 120 ? 6.341 2.594 -4.357 1.00 93.44 120 ILE A C 1
ATOM 967 O O . ILE A 1 120 ? 5.427 3.291 -3.918 1.00 93.44 120 ILE A O 1
ATOM 971 N N . ASN A 1 121 ? 6.158 1.319 -4.704 1.00 94.06 121 ASN A N 1
ATOM 972 C CA . ASN A 1 121 ? 4.857 0.656 -4.712 1.00 94.06 121 ASN A CA 1
ATOM 973 C C . ASN A 1 121 ? 4.397 0.128 -3.339 1.00 94.06 121 ASN A C 1
ATOM 975 O O . ASN A 1 121 ? 3.267 -0.343 -3.225 1.00 94.06 121 ASN A O 1
ATOM 979 N N . THR A 1 122 ? 5.220 0.204 -2.292 1.00 94.69 122 THR A N 1
ATOM 980 C CA . THR A 1 122 ? 4.938 -0.430 -0.988 1.00 94.69 122 THR A CA 1
ATOM 981 C C . THR A 1 122 ? 4.993 0.556 0.179 1.00 94.69 122 THR A C 1
ATOM 983 O O . THR A 1 122 ? 4.093 0.598 1.020 1.00 94.69 122 THR A O 1
ATOM 986 N N . TRP A 1 123 ? 6.015 1.406 0.251 1.00 95.31 123 TRP A N 1
ATOM 987 C CA . TRP A 1 123 ? 6.219 2.294 1.399 1.00 95.31 123 TRP A CA 1
ATOM 988 C C . TRP A 1 123 ? 5.087 3.297 1.644 1.00 95.31 123 TRP A C 1
ATOM 990 O O . TRP A 1 123 ? 4.697 3.451 2.807 1.00 95.31 123 TRP A O 1
ATOM 1000 N N . PRO A 1 124 ? 4.502 3.949 0.617 1.00 96.44 124 PRO A N 1
ATOM 1001 C CA . PRO A 1 124 ? 3.387 4.869 0.832 1.00 96.44 124 PRO A CA 1
ATOM 1002 C C . PRO A 1 124 ? 2.205 4.211 1.554 1.00 96.44 124 PRO A C 1
ATOM 1004 O O . PRO A 1 124 ? 1.590 4.833 2.423 1.00 96.44 124 PRO A O 1
ATOM 1007 N N . TYR A 1 125 ? 1.921 2.942 1.254 1.00 96.06 125 TYR A N 1
ATOM 1008 C CA . TYR A 1 125 ? 0.857 2.179 1.903 1.00 96.06 125 TYR A CA 1
ATOM 1009 C C . TYR A 1 125 ? 1.201 1.808 3.342 1.00 96.06 125 TYR A C 1
ATOM 1011 O O . TYR A 1 125 ? 0.365 1.996 4.223 1.00 96.06 125 TYR A O 1
ATOM 1019 N N . ILE A 1 126 ? 2.423 1.336 3.611 1.00 95.56 126 ILE A N 1
ATOM 1020 C CA . ILE A 1 126 ? 2.867 1.011 4.979 1.00 95.56 126 ILE A CA 1
ATOM 1021 C C . ILE A 1 126 ? 2.768 2.252 5.872 1.00 95.56 126 ILE A C 1
ATOM 1023 O O . ILE A 1 126 ? 2.193 2.196 6.963 1.00 95.56 126 ILE A O 1
ATOM 1027 N N . LEU A 1 127 ? 3.282 3.389 5.395 1.00 96.06 127 LEU A N 1
ATOM 1028 C CA . LEU A 1 127 ? 3.214 4.658 6.114 1.00 96.06 127 LEU A CA 1
ATOM 1029 C C . LEU A 1 127 ? 1.761 5.113 6.293 1.00 96.06 127 LEU A C 1
ATOM 1031 O O . LEU A 1 127 ? 1.361 5.474 7.403 1.00 96.06 127 LEU A O 1
ATOM 1035 N N . GLY A 1 128 ? 0.954 5.046 5.232 1.00 95.88 128 GLY A N 1
ATOM 1036 C CA . GLY A 1 128 ? -0.466 5.391 5.258 1.00 95.88 128 GLY A CA 1
ATOM 1037 C C . GLY A 1 128 ? -1.256 4.570 6.278 1.00 95.88 128 GLY A C 1
ATOM 1038 O O . GLY A 1 128 ? -1.966 5.143 7.113 1.00 95.88 128 GLY A O 1
ATOM 1039 N N . LEU A 1 129 ? -1.086 3.246 6.271 1.00 95.94 129 LEU A N 1
ATOM 1040 C CA . LEU A 1 129 ? -1.678 2.322 7.239 1.00 95.94 129 LEU A CA 1
ATOM 1041 C C . LEU A 1 129 ? -1.214 2.642 8.662 1.00 95.94 129 LEU A C 1
ATOM 1043 O O . LEU A 1 129 ? -2.049 2.776 9.555 1.00 95.94 129 LEU A O 1
ATOM 1047 N N . TRP A 1 130 ? 0.087 2.846 8.880 1.00 97.19 130 TRP 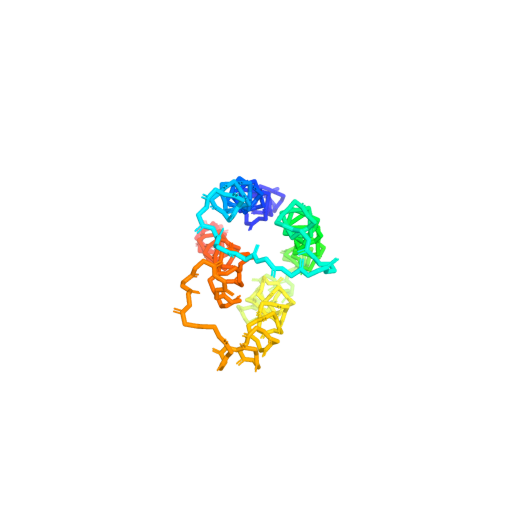A N 1
ATOM 1048 C CA . TRP A 1 130 ? 0.649 3.140 10.202 1.00 97.19 130 TRP A CA 1
ATOM 1049 C C . TRP A 1 130 ? 0.132 4.449 10.805 1.00 97.19 130 TRP A C 1
ATOM 1051 O O . TRP A 1 130 ? -0.337 4.477 11.951 1.00 97.19 130 TRP A O 1
ATOM 1061 N N . PHE A 1 131 ? 0.173 5.545 10.045 1.00 96.62 131 PHE A N 1
ATOM 1062 C CA . PHE A 1 131 ? -0.321 6.838 10.517 1.00 96.62 131 PHE A CA 1
ATOM 1063 C C . PHE A 1 131 ? -1.823 6.801 10.784 1.00 96.62 131 PHE A C 1
ATOM 1065 O O . PHE A 1 131 ? -2.291 7.328 11.800 1.00 96.62 131 PHE A O 1
ATOM 1072 N N . THR A 1 132 ? -2.578 6.150 9.904 1.00 96.62 132 THR A N 1
ATOM 1073 C CA . THR A 1 132 ? -4.029 6.037 10.041 1.00 96.62 132 THR A CA 1
ATOM 1074 C C . THR A 1 132 ? -4.406 5.149 11.227 1.00 96.62 132 THR A C 1
ATOM 1076 O O . THR A 1 132 ? -5.287 5.523 12.004 1.00 96.62 132 THR A O 1
ATOM 1079 N N . TYR A 1 133 ? -3.696 4.041 11.445 1.00 96.75 133 TYR A N 1
ATOM 1080 C CA . TYR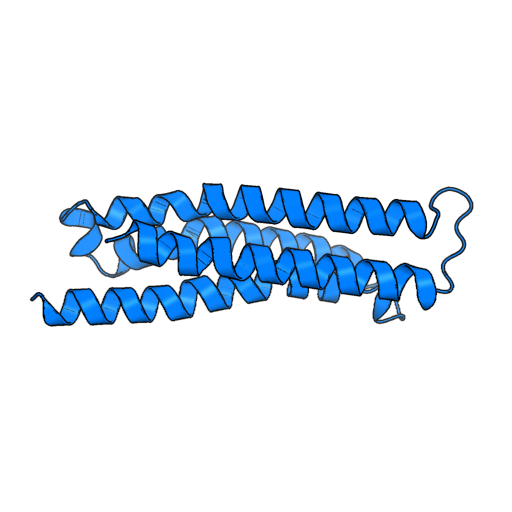 A 1 133 ? -3.872 3.173 12.609 1.00 96.75 133 TYR A CA 1
ATOM 1081 C C . TYR A 1 133 ? -3.651 3.931 13.922 1.00 96.75 133 TYR A C 1
ATOM 1083 O O . TYR A 1 133 ? -4.476 3.862 14.835 1.00 96.75 133 TYR A O 1
ATOM 1091 N N . LYS A 1 134 ? -2.588 4.743 14.008 1.00 96.25 134 LYS A N 1
ATOM 1092 C CA . LYS A 1 134 ? -2.345 5.600 15.181 1.00 96.25 134 LYS A CA 1
ATOM 1093 C C . LYS A 1 134 ? -3.482 6.596 15.417 1.00 96.25 134 LYS A C 1
ATOM 1095 O O . LYS A 1 134 ? -3.867 6.822 16.564 1.00 96.25 134 LYS A O 1
ATOM 1100 N N . GLN A 1 135 ? -4.024 7.200 14.357 1.00 95.12 135 GLN A N 1
ATOM 1101 C CA . GLN A 1 135 ? -5.175 8.106 14.473 1.00 95.12 135 GLN A CA 1
ATOM 1102 C C . GLN A 1 135 ? -6.434 7.372 14.946 1.00 95.12 135 GLN A C 1
ATOM 1104 O O . GLN A 1 135 ? -7.171 7.910 15.772 1.00 95.12 135 GLN A O 1
ATOM 1109 N N . PHE A 1 136 ? -6.667 6.160 14.447 1.00 95.38 136 PHE A N 1
ATOM 1110 C CA . PHE A 1 136 ? -7.777 5.307 14.856 1.00 95.38 136 PHE A CA 1
ATOM 1111 C C . PHE A 1 136 ? -7.679 4.921 16.334 1.00 95.38 136 PHE A C 1
ATOM 1113 O O . PHE A 1 136 ? -8.624 5.135 17.093 1.00 95.38 136 PHE A O 1
ATOM 1120 N N . HIS A 1 137 ? -6.506 4.461 16.770 1.00 92.88 137 HIS A N 1
ATOM 1121 C CA . HIS A 1 137 ? -6.260 4.085 18.159 1.00 92.88 137 HIS A CA 1
ATOM 1122 C C . HIS A 1 137 ? -6.514 5.248 19.132 1.00 92.88 137 HIS A C 1
ATOM 1124 O O . HIS A 1 137 ? -7.216 5.075 20.125 1.00 92.88 137 HIS A O 1
ATOM 1130 N N . LYS A 1 138 ? -6.033 6.455 18.797 1.00 92.44 138 LYS A N 1
ATOM 1131 C CA . LYS A 1 138 ? -6.280 7.675 19.587 1.00 92.44 138 LYS A CA 1
ATOM 1132 C C . LYS A 1 138 ? -7.759 8.062 19.686 1.00 92.44 138 LYS A C 1
ATOM 1134 O O . LYS A 1 138 ? -8.129 8.767 20.618 1.00 92.44 138 LYS A O 1
ATOM 1139 N N . GLN A 1 139 ? -8.590 7.701 18.706 1.00 91.75 139 GLN A N 1
ATOM 1140 C CA . GLN A 1 139 ? -10.027 7.991 18.757 1.00 91.75 139 GLN A CA 1
ATOM 1141 C C . GLN A 1 139 ? -10.765 6.994 19.644 1.00 91.75 139 GLN A C 1
ATOM 1143 O O . GLN A 1 139 ? -11.627 7.405 20.412 1.00 91.75 139 GLN A O 1
ATOM 1148 N N . ILE A 1 140 ? -10.384 5.717 19.599 1.00 88.56 140 ILE A N 1
ATOM 1149 C CA . ILE A 1 140 ? -10.960 4.697 20.482 1.00 88.56 140 ILE A CA 1
ATOM 1150 C C . ILE A 1 140 ? -10.610 4.982 21.942 1.00 88.56 140 ILE A C 1
ATOM 1152 O O . ILE A 1 140 ? -11.490 4.935 22.790 1.00 88.56 140 ILE A O 1
ATOM 1156 N N . SER A 1 141 ? -9.358 5.343 22.238 1.00 84.19 141 SER A N 1
ATOM 1157 C CA . SER A 1 141 ? -8.920 5.615 23.614 1.00 84.19 141 SER A CA 1
ATOM 1158 C C . SER A 1 141 ? -9.581 6.838 24.259 1.00 84.19 141 SER A C 1
ATOM 1160 O O . SER A 1 141 ? -9.413 7.039 25.450 1.00 84.19 141 SER A O 1
ATOM 1162 N N . LYS A 1 142 ? -10.247 7.699 23.479 1.00 83.31 142 LYS A N 1
ATOM 1163 C CA . LYS A 1 142 ? -11.019 8.848 23.987 1.00 83.31 142 LYS A CA 1
ATOM 1164 C C . LYS A 1 142 ? -12.496 8.526 24.212 1.00 83.31 142 LYS A C 1
ATOM 1166 O O . LYS A 1 142 ? -13.197 9.339 24.801 1.00 83.31 142 LYS A O 1
ATOM 1171 N N . ALA A 1 143 ? -12.979 7.428 23.638 1.00 74.00 143 ALA A N 1
ATOM 1172 C CA . ALA A 1 143 ? -14.374 7.010 23.719 1.00 74.00 143 ALA A CA 1
ATOM 1173 C C . ALA A 1 143 ? -14.630 6.027 24.875 1.00 74.00 143 ALA A C 1
ATOM 1175 O O . ALA A 1 143 ? -15.788 5.761 25.184 1.00 74.00 143 ALA A O 1
ATOM 1176 N N . VAL A 1 144 ? -13.557 5.485 25.460 1.00 64.44 144 VAL A N 1
ATOM 1177 C CA . VAL A 1 144 ? -13.535 4.676 26.688 1.00 64.44 144 VAL A CA 1
ATOM 1178 C C . VAL A 1 144 ? -13.168 5.587 27.848 1.00 64.44 144 VAL A C 1
ATOM 1180 O O . VAL A 1 144 ? -13.805 5.449 28.910 1.00 64.44 144 VAL A O 1
#

Foldseek 3Di:
DLVVLLCQLQVVLLVQLLVVLLVLLVCQLVPDPDDDPVDDSVNVSVVSNVCSVVLSVQLSVQQVLCVVCVDPVQVVDPVSNVCSLCVRLVVVLVVQQVVQVVCQVPDPDPSPRSNVSSCSSRVSNVVSSVVSSVVVVVVVVVVD